Protein AF-A0A397IA69-F1 (afdb_monomer_lite)

InterPro domains:
  IPR019434 Domain of unknown function DUF2423 [PF10338] (1-44)

Secondary structure (DSSP, 8-state):
-PPPTT-HHHHHHHHHHIIIIIHHHHHHHHHHHHHHHHHHHHHHHHHHHHHHHHHHHHHTTT----PPPP----SPPP--HHHHHHHHHTT-EEETTEEE-SS--PPP------

Radius of gyration: 30.49 Å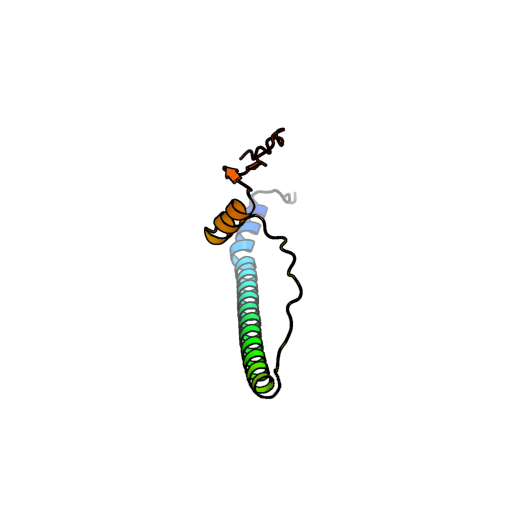; chains: 1; bounding box: 60×34×77 Å

Foldseek 3Di:
DDDDPPDPVNVVVVVVCCVPPVVVVVVVVVVVVVVVVVVVVVVVVVVVVVVVVVVVVVCVPDDDDDDDDDDDDPDPQDPDPVSCVVCVVVVWDDDPPDTAHPPDDDDDDDDDDD

Structure (mmCIF, N/CA/C/O backbone):
data_AF-A0A397IA69-F1
#
_entry.id   AF-A0A397IA69-F1
#
loop_
_atom_site.group_PDB
_atom_site.id
_atom_site.type_symbol
_atom_site.label_atom_id
_atom_site.label_alt_id
_atom_site.label_comp_id
_atom_site.label_asym_id
_atom_site.label_entity_id
_atom_site.label_seq_id
_atom_site.pdbx_PDB_ins_code
_atom_site.Cartn_x
_atom_site.Cartn_y
_atom_site.Cartn_z
_atom_site.occupancy
_atom_site.B_iso_or_equiv
_atom_site.auth_seq_id
_atom_site.auth_comp_id
_atom_site.auth_asym_id
_atom_site.auth_atom_id
_atom_site.pdbx_PDB_model_num
ATOM 1 N N . MET A 1 1 ? 27.442 -9.108 -27.747 1.00 78.69 1 MET A N 1
ATOM 2 C CA . MET A 1 1 ? 27.498 -8.784 -26.299 1.00 78.69 1 MET A CA 1
ATOM 3 C C . MET A 1 1 ? 26.097 -8.556 -25.748 1.00 78.69 1 MET A C 1
ATOM 5 O O . MET A 1 1 ? 25.357 -7.742 -26.295 1.00 78.69 1 MET A O 1
ATOM 9 N N . ALA A 1 2 ? 25.725 -9.241 -24.666 1.00 92.75 2 ALA A N 1
ATOM 10 C CA . ALA A 1 2 ? 24.469 -8.968 -23.969 1.00 92.75 2 ALA A CA 1
ATOM 11 C C . ALA A 1 2 ? 24.505 -7.599 -23.260 1.00 92.75 2 ALA A C 1
ATOM 13 O O . ALA A 1 2 ? 25.564 -7.088 -22.893 1.00 92.75 2 ALA A O 1
ATOM 14 N N . LYS A 1 3 ? 23.336 -6.981 -23.053 1.00 94.69 3 LYS A N 1
ATOM 15 C CA . LYS A 1 3 ? 23.230 -5.713 -22.314 1.00 94.69 3 LYS A CA 1
ATOM 16 C C . LYS A 1 3 ? 23.259 -5.977 -20.806 1.00 94.69 3 LYS A C 1
ATOM 18 O O . LYS A 1 3 ? 22.491 -6.794 -20.309 1.00 94.69 3 LYS A O 1
ATOM 23 N N . SER A 1 4 ? 24.070 -5.213 -20.074 1.00 97.00 4 SER A N 1
ATOM 24 C CA . SER A 1 4 ? 24.116 -5.257 -18.606 1.00 97.00 4 SER A CA 1
ATOM 25 C C . SER A 1 4 ? 22.769 -4.887 -17.966 1.00 97.00 4 SER A C 1
ATOM 27 O O . SER A 1 4 ? 21.999 -4.087 -18.511 1.00 97.00 4 SER A O 1
ATOM 29 N N . LEU A 1 5 ? 22.521 -5.395 -16.757 1.00 93.31 5 LEU A N 1
ATOM 30 C CA . LEU A 1 5 ? 21.340 -5.087 -15.946 1.00 93.31 5 LEU A CA 1
ATOM 31 C C . LEU A 1 5 ? 21.174 -3.579 -15.679 1.00 93.31 5 LEU A C 1
ATOM 33 O O . LEU A 1 5 ? 20.054 -3.069 -15.674 1.00 93.31 5 LEU A O 1
ATOM 37 N N . ARG A 1 6 ? 22.288 -2.850 -15.533 1.00 96.12 6 ARG A N 1
ATOM 38 C CA . ARG A 1 6 ? 22.306 -1.389 -15.324 1.00 96.12 6 ARG A CA 1
ATOM 39 C C . ARG A 1 6 ? 22.298 -0.569 -16.620 1.00 96.12 6 ARG A C 1
ATOM 41 O O . ARG A 1 6 ? 22.371 0.662 -16.569 1.00 96.12 6 ARG A O 1
ATOM 48 N N . SER A 1 7 ? 22.199 -1.211 -17.785 1.00 97.81 7 SER A N 1
ATOM 49 C CA . SER A 1 7 ? 22.117 -0.494 -19.063 1.00 97.81 7 SER A CA 1
ATOM 50 C C . SER A 1 7 ? 20.888 0.424 -19.103 1.00 97.81 7 SER A C 1
ATOM 52 O O . SER A 1 7 ? 19.819 0.108 -18.573 1.00 97.81 7 SER A O 1
ATOM 54 N N . LYS A 1 8 ? 21.047 1.611 -19.699 1.00 97.25 8 LYS A N 1
ATOM 55 C CA . LYS A 1 8 ? 19.997 2.642 -19.722 1.00 97.25 8 LYS A CA 1
ATOM 56 C C . LYS A 1 8 ? 18.757 2.179 -20.492 1.00 97.25 8 LYS A C 1
ATOM 58 O O . LYS A 1 8 ? 17.647 2.362 -20.004 1.00 97.25 8 LYS A O 1
ATOM 63 N N . SER A 1 9 ? 18.944 1.489 -21.618 1.00 96.81 9 SER A N 1
ATOM 64 C CA . SER A 1 9 ? 17.844 0.940 -22.421 1.00 96.81 9 SER A CA 1
ATOM 65 C C . SER A 1 9 ? 16.999 -0.077 -21.644 1.00 96.81 9 SER A C 1
ATOM 67 O O . SER A 1 9 ? 15.779 0.069 -21.574 1.00 96.81 9 SER A O 1
ATOM 69 N N . LYS A 1 10 ? 17.625 -1.059 -20.974 1.00 97.19 10 LYS A N 1
ATOM 70 C CA . LYS A 1 10 ? 16.901 -2.044 -20.148 1.00 97.19 10 LYS A CA 1
ATOM 71 C C . LYS A 1 10 ? 16.187 -1.383 -18.965 1.00 97.19 10 LYS A C 1
ATOM 73 O O . LYS A 1 10 ? 15.063 -1.773 -18.654 1.00 97.19 10 LYS A O 1
ATOM 78 N N . ARG A 1 11 ? 16.795 -0.380 -18.319 1.00 97.81 11 ARG A N 1
ATOM 79 C CA . ARG A 1 11 ? 16.154 0.366 -17.220 1.00 97.81 11 ARG A CA 1
ATOM 80 C C . ARG A 1 11 ? 14.932 1.154 -17.684 1.00 97.81 11 ARG A C 1
ATOM 82 O O . ARG A 1 11 ? 13.894 1.045 -17.037 1.00 97.81 11 ARG A O 1
ATOM 89 N N . ARG A 1 12 ? 15.030 1.876 -1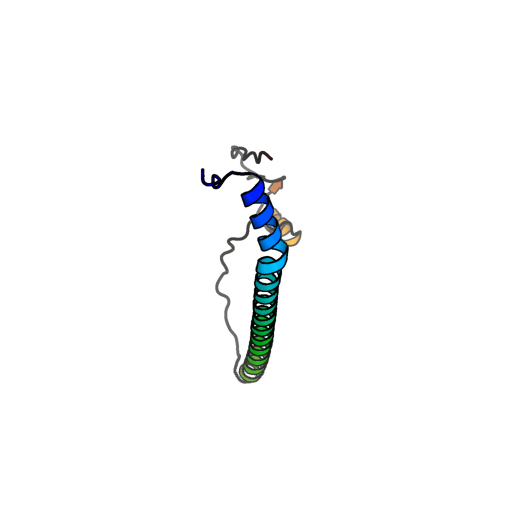8.805 1.00 97.94 12 ARG A N 1
ATOM 90 C CA . ARG A 1 12 ? 13.903 2.621 -19.390 1.00 97.94 12 ARG A CA 1
ATOM 91 C C . ARG A 1 12 ? 12.738 1.687 -19.712 1.00 97.94 12 ARG A C 1
ATOM 93 O O . ARG A 1 12 ? 11.619 1.949 -19.295 1.00 97.94 12 ARG A O 1
ATOM 100 N N . PHE A 1 13 ? 13.012 0.551 -20.353 1.00 97.62 13 PHE A N 1
ATOM 101 C CA . PHE A 1 13 ? 11.977 -0.439 -20.659 1.00 97.62 13 PHE A CA 1
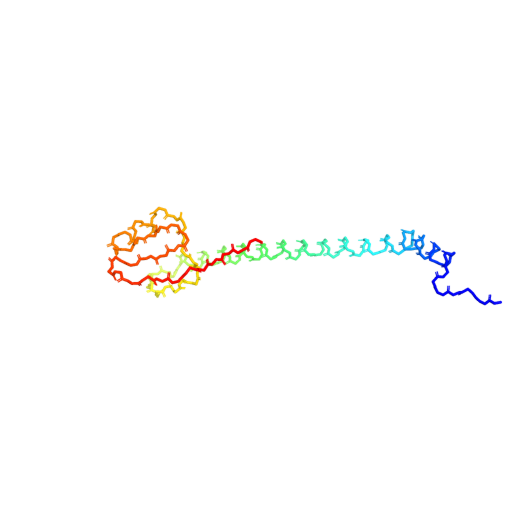ATOM 102 C C . PHE A 1 13 ? 11.314 -1.018 -19.399 1.00 97.62 13 PHE A C 1
ATOM 104 O O . PHE A 1 13 ? 10.100 -1.191 -19.357 1.00 97.62 13 PHE A O 1
ATOM 111 N N . ARG A 1 14 ? 12.088 -1.281 -18.336 1.00 97.62 14 ARG A N 1
ATOM 112 C CA . ARG A 1 14 ? 11.525 -1.699 -17.041 1.00 97.62 14 ARG A CA 1
ATOM 113 C C . ARG A 1 14 ? 10.643 -0.614 -16.423 1.00 97.62 14 ARG A C 1
ATOM 115 O O . ARG A 1 14 ? 9.604 -0.956 -15.880 1.00 97.62 14 ARG A O 1
ATOM 122 N N . ALA A 1 15 ? 11.038 0.657 -16.497 1.00 98.19 15 ALA A N 1
ATOM 123 C CA . ALA A 1 15 ? 10.228 1.766 -15.992 1.00 98.19 15 ALA A CA 1
ATOM 124 C C . ALA A 1 15 ? 8.878 1.858 -16.718 1.00 98.19 15 ALA A C 1
ATOM 126 O O . ALA A 1 15 ? 7.850 1.898 -16.052 1.00 98.19 15 ALA A O 1
ATOM 127 N N . ILE A 1 16 ? 8.887 1.760 -18.053 1.00 98.06 16 ILE A N 1
ATOM 128 C CA . ILE A 1 16 ? 7.661 1.737 -18.865 1.00 98.06 16 ILE A CA 1
ATOM 129 C C . ILE A 1 16 ? 6.754 0.586 -18.422 1.00 98.06 16 ILE A C 1
ATOM 131 O O . ILE A 1 16 ? 5.600 0.819 -18.089 1.00 98.06 16 ILE A O 1
ATOM 135 N N . LYS A 1 17 ? 7.283 -0.642 -18.313 1.00 98.00 17 LYS A N 1
ATOM 136 C CA . LYS A 1 17 ? 6.476 -1.798 -17.885 1.00 98.00 17 LYS A CA 1
ATOM 137 C C . LYS A 1 17 ? 5.919 -1.667 -16.468 1.00 98.00 17 LYS A C 1
ATOM 139 O O . LYS A 1 17 ? 4.806 -2.114 -16.222 1.00 98.00 17 LYS A O 1
ATOM 144 N N . ARG A 1 18 ? 6.671 -1.065 -15.538 1.00 98.19 18 ARG A N 1
ATOM 145 C CA . ARG A 1 18 ? 6.158 -0.783 -14.187 1.00 98.19 18 ARG A CA 1
ATOM 146 C C . ARG A 1 18 ? 4.931 0.111 -14.241 1.00 98.19 18 ARG A C 1
ATOM 148 O O . ARG A 1 18 ? 3.965 -0.199 -13.571 1.00 98.19 18 ARG A O 1
ATOM 155 N N . GLN A 1 19 ? 4.954 1.152 -15.064 1.00 97.19 19 GLN A N 1
ATOM 156 C CA . GLN A 1 19 ? 3.837 2.088 -15.175 1.00 97.19 19 GLN A CA 1
ATOM 157 C C . GLN A 1 19 ? 2.652 1.505 -15.948 1.00 97.19 19 GLN A C 1
ATOM 159 O O . GLN A 1 19 ? 1.521 1.629 -15.500 1.00 97.19 19 GLN A O 1
ATOM 164 N N . SER A 1 20 ? 2.897 0.871 -17.096 1.00 97.25 20 SER A N 1
ATOM 165 C CA . SER A 1 20 ? 1.813 0.464 -17.993 1.00 97.25 20 SER A CA 1
ATOM 166 C C . SER A 1 20 ? 1.215 -0.904 -17.676 1.00 97.25 20 SER A C 1
ATOM 168 O O . SER A 1 20 ? 0.044 -1.122 -17.959 1.00 97.25 20 SER A O 1
ATOM 170 N N . VAL A 1 21 ? 2.000 -1.833 -17.121 1.00 96.94 21 VAL A N 1
ATOM 171 C CA . VAL A 1 21 ? 1.568 -3.227 -16.921 1.00 96.94 21 VAL A CA 1
ATOM 172 C C . VAL A 1 21 ? 1.384 -3.554 -15.444 1.00 96.94 21 VAL A C 1
ATOM 174 O O . VAL A 1 21 ? 0.362 -4.115 -15.070 1.00 96.94 21 VAL A O 1
ATOM 177 N N . PHE A 1 22 ? 2.360 -3.221 -14.596 1.00 97.81 22 PHE A N 1
ATOM 178 C CA . PHE A 1 22 ? 2.359 -3.693 -13.204 1.00 97.81 22 PHE A CA 1
ATOM 179 C C . PHE A 1 22 ? 1.583 -2.776 -12.250 1.00 97.81 22 PHE A C 1
ATOM 181 O O . PHE A 1 22 ? 0.761 -3.265 -11.480 1.00 97.81 22 PHE A O 1
ATOM 188 N N . ALA A 1 23 ? 1.761 -1.457 -12.355 1.00 97.44 23 ALA A N 1
ATOM 189 C CA . ALA A 1 23 ? 1.071 -0.476 -11.519 1.00 97.44 23 ALA A CA 1
ATOM 190 C C . ALA A 1 23 ? -0.466 -0.602 -11.520 1.00 97.44 23 ALA A C 1
ATOM 192 O O . ALA A 1 23 ? -1.033 -0.614 -10.431 1.00 97.44 23 ALA A O 1
ATOM 193 N N . PRO A 1 24 ? -1.179 -0.742 -12.661 1.00 97.62 24 PRO A N 1
ATOM 194 C CA . PRO A 1 24 ? -2.640 -0.858 -12.619 1.00 97.62 24 PRO A CA 1
ATOM 195 C C . PRO A 1 24 ? -3.114 -2.115 -11.874 1.00 97.62 24 PRO A C 1
ATOM 197 O O . PRO A 1 24 ? -4.111 -2.070 -11.157 1.00 97.62 24 PRO A O 1
ATOM 200 N N . VAL A 1 25 ? -2.381 -3.226 -11.992 1.00 97.69 25 VAL A N 1
ATOM 201 C CA . VAL A 1 25 ? -2.702 -4.481 -11.295 1.00 97.69 25 VAL A CA 1
ATOM 202 C C . VAL A 1 25 ? -2.469 -4.350 -9.790 1.00 97.69 25 VAL A C 1
ATOM 204 O O . VAL A 1 25 ? -3.284 -4.819 -8.992 1.00 97.69 25 VAL A O 1
ATOM 207 N N . GLU A 1 26 ? -1.366 -3.712 -9.399 1.00 97.06 26 GLU A N 1
ATOM 208 C CA . GLU A 1 26 ? -1.043 -3.432 -7.998 1.00 97.06 26 GLU A CA 1
ATOM 209 C C . GLU A 1 26 ? -2.087 -2.500 -7.370 1.00 97.06 26 GLU A C 1
ATOM 211 O O . GLU A 1 26 ? -2.628 -2.825 -6.313 1.00 97.06 26 GLU A O 1
ATOM 216 N N . ASN A 1 27 ? -2.456 -1.419 -8.061 1.00 97.50 27 ASN A N 1
ATOM 217 C CA . ASN A 1 27 ? -3.478 -0.473 -7.608 1.00 97.50 27 ASN A CA 1
ATOM 218 C C . ASN A 1 27 ? -4.835 -1.162 -7.408 1.00 97.50 27 ASN A C 1
ATOM 220 O O . ASN A 1 27 ? -5.392 -1.108 -6.317 1.00 97.50 27 ASN A O 1
ATOM 224 N N . ALA A 1 28 ? -5.303 -1.942 -8.389 1.00 97.81 28 ALA A N 1
ATOM 225 C CA . ALA A 1 28 ? -6.563 -2.681 -8.272 1.00 97.81 28 ALA A CA 1
ATOM 226 C C . ALA A 1 28 ? -6.564 -3.713 -7.125 1.00 97.81 28 ALA A C 1
ATOM 228 O O . ALA A 1 28 ? -7.618 -4.149 -6.653 1.00 97.81 28 ALA A O 1
ATOM 229 N N . ARG A 1 29 ? -5.390 -4.187 -6.692 1.00 98.06 29 ARG A N 1
ATOM 230 C CA . ARG A 1 29 ? -5.267 -5.047 -5.508 1.00 98.06 29 ARG A CA 1
ATOM 231 C C . ARG A 1 29 ? -5.347 -4.234 -4.219 1.00 98.06 29 ARG A C 1
ATOM 233 O O . ARG A 1 29 ? -5.987 -4.696 -3.277 1.00 98.06 29 ARG A O 1
ATOM 240 N N . LEU A 1 30 ? -4.721 -3.060 -4.179 1.00 97.69 30 LEU A N 1
ATOM 241 C CA . LEU A 1 30 ? -4.816 -2.144 -3.043 1.00 97.69 30 LEU A CA 1
ATOM 242 C C . LEU A 1 30 ? -6.261 -1.692 -2.825 1.00 97.69 30 LEU A C 1
ATOM 244 O O . LEU A 1 30 ? -6.746 -1.800 -1.704 1.00 97.69 30 LEU A O 1
ATOM 248 N N . ASP A 1 31 ? -6.973 -1.323 -3.889 1.00 97.88 31 ASP A N 1
ATOM 249 C CA . ASP A 1 31 ? -8.376 -0.898 -3.811 1.00 97.88 31 ASP A CA 1
ATOM 250 C C . ASP A 1 31 ? -9.267 -1.992 -3.204 1.00 97.88 31 ASP A C 1
ATOM 252 O O . ASP A 1 31 ? -10.070 -1.730 -2.309 1.00 97.88 31 ASP A O 1
ATOM 256 N N . ARG A 1 32 ? -9.064 -3.254 -3.608 1.00 98.06 32 ARG A N 1
ATOM 257 C CA . ARG A 1 32 ? -9.774 -4.410 -3.031 1.00 98.06 32 ARG A CA 1
ATOM 258 C C . ARG A 1 32 ? -9.486 -4.604 -1.545 1.00 98.06 32 ARG A C 1
ATOM 260 O O . ARG A 1 32 ? -10.390 -4.938 -0.785 1.00 98.06 32 ARG A O 1
ATOM 267 N N . LEU A 1 33 ? -8.235 -4.427 -1.125 1.00 97.75 33 LEU A N 1
ATOM 268 C CA . LEU A 1 33 ? -7.863 -4.555 0.285 1.00 97.75 33 LEU A CA 1
ATOM 269 C C . LEU A 1 33 ? -8.440 -3.417 1.128 1.00 97.75 33 LEU A C 1
ATOM 271 O O . LEU A 1 33 ? -8.887 -3.667 2.244 1.00 97.75 33 LEU A O 1
ATOM 275 N N . VAL A 1 34 ? -8.462 -2.196 0.592 1.00 97.75 34 VAL A N 1
ATOM 276 C CA . VAL A 1 34 ? -9.081 -1.038 1.248 1.00 97.75 34 VAL A CA 1
ATOM 277 C C . VAL A 1 34 ? -10.584 -1.254 1.406 1.00 97.75 34 VAL A C 1
ATOM 279 O O . VAL A 1 34 ? -11.098 -1.073 2.508 1.00 97.75 34 VAL A O 1
ATOM 282 N N . ALA A 1 35 ? -11.272 -1.700 0.350 1.00 97.19 35 ALA A N 1
ATOM 283 C CA . ALA A 1 35 ? -12.700 -2.008 0.399 1.00 97.19 35 ALA A CA 1
ATOM 284 C C . ALA A 1 35 ? -13.012 -3.068 1.466 1.00 97.19 35 ALA A C 1
ATOM 286 O O . ALA A 1 35 ? -13.836 -2.833 2.347 1.00 97.19 35 ALA A O 1
ATOM 287 N N . LYS A 1 36 ? -12.267 -4.181 1.464 1.00 97.25 36 LYS A N 1
ATOM 288 C CA . LYS A 1 36 ? -12.418 -5.231 2.477 1.00 97.25 36 LYS A CA 1
ATOM 289 C C . LYS A 1 36 ? -12.165 -4.709 3.897 1.00 97.25 36 LYS A C 1
ATOM 291 O O . LYS A 1 36 ? -12.922 -5.012 4.810 1.00 97.25 36 LYS A O 1
ATOM 296 N N . GLY A 1 37 ? -11.122 -3.900 4.086 1.00 96.56 37 GLY A N 1
ATOM 297 C CA . GLY A 1 37 ? -10.827 -3.297 5.386 1.00 96.56 37 GLY A CA 1
ATOM 298 C C . GLY A 1 37 ? -11.948 -2.381 5.884 1.00 96.56 37 GLY A C 1
ATOM 299 O O . GLY A 1 37 ? -12.257 -2.384 7.074 1.00 96.56 37 GLY A O 1
ATOM 300 N N . ALA A 1 38 ? -12.587 -1.628 4.985 1.00 95.81 38 ALA A N 1
ATOM 301 C CA . ALA A 1 38 ? -13.735 -0.789 5.322 1.00 95.81 38 ALA A CA 1
ATOM 302 C C . ALA A 1 38 ? -14.963 -1.625 5.726 1.00 95.81 38 ALA A C 1
ATOM 304 O O . ALA A 1 38 ? -15.627 -1.298 6.710 1.00 95.81 38 ALA A O 1
ATOM 305 N N . GLU A 1 39 ? -15.239 -2.725 5.022 1.00 95.50 39 GLU A N 1
ATOM 306 C CA . GLU A 1 39 ? -16.298 -3.676 5.386 1.00 95.50 39 GLU A CA 1
ATOM 307 C C . GLU A 1 39 ? -16.046 -4.307 6.764 1.00 95.50 39 GLU A C 1
ATOM 309 O O . GLU A 1 39 ? -16.939 -4.330 7.617 1.00 95.50 39 GLU A O 1
ATOM 314 N N . ASP A 1 40 ? -14.816 -4.748 7.028 1.00 94.94 40 ASP A N 1
ATOM 315 C CA . ASP A 1 40 ? -14.425 -5.329 8.316 1.00 94.94 40 ASP A CA 1
ATOM 316 C C . ASP A 1 40 ? -14.596 -4.319 9.469 1.00 94.94 40 ASP A C 1
ATOM 318 O O . ASP A 1 40 ? -15.066 -4.680 10.548 1.00 94.94 40 ASP A O 1
ATOM 322 N N . ILE A 1 41 ? -14.276 -3.038 9.253 1.00 94.94 41 ILE A N 1
ATOM 323 C CA . ILE A 1 41 ? -14.504 -1.977 10.248 1.00 94.94 41 ILE A CA 1
ATOM 324 C C . ILE A 1 41 ? -16.003 -1.753 10.475 1.00 94.94 41 ILE A C 1
ATOM 326 O O . ILE A 1 41 ? -16.449 -1.710 11.622 1.00 94.94 41 ILE A O 1
ATOM 330 N N . ASN A 1 42 ? -16.791 -1.641 9.406 1.00 93.94 42 ASN A N 1
ATOM 331 C CA . ASN A 1 42 ? -18.232 -1.405 9.514 1.00 93.94 42 ASN A CA 1
ATOM 332 C C . ASN A 1 42 ? -18.933 -2.553 10.247 1.00 93.94 42 ASN A C 1
ATOM 334 O O . ASN A 1 42 ? -19.740 -2.315 11.144 1.00 93.94 42 ASN A O 1
ATOM 338 N N . THR A 1 43 ? -18.580 -3.801 9.932 1.00 93.81 43 THR A N 1
ATOM 339 C CA . THR A 1 43 ? -19.129 -4.970 10.636 1.00 93.81 43 THR A CA 1
ATOM 340 C C . THR A 1 43 ? -18.731 -4.996 12.109 1.00 93.81 43 THR A C 1
ATOM 342 O O . THR A 1 43 ? -19.556 -5.347 12.951 1.00 93.81 43 THR A O 1
ATOM 345 N N . GLN A 1 44 ? -17.506 -4.591 12.455 1.00 92.88 44 GLN A N 1
ATOM 346 C CA . GLN A 1 44 ? -17.089 -4.459 13.853 1.00 92.88 44 GLN A CA 1
ATOM 347 C C . GLN A 1 44 ? -17.879 -3.376 14.592 1.00 92.88 44 GLN A C 1
ATOM 349 O O . GLN A 1 44 ? -18.292 -3.612 15.726 1.00 92.88 44 GLN A O 1
ATOM 354 N N . ILE A 1 45 ? -18.124 -2.224 13.962 1.00 93.50 45 ILE A N 1
ATOM 355 C CA . ILE A 1 45 ? -18.933 -1.143 14.545 1.00 93.50 45 ILE A CA 1
ATOM 356 C C . ILE A 1 45 ? -20.358 -1.634 14.814 1.00 93.50 45 ILE A C 1
ATOM 358 O O . ILE A 1 45 ? -20.845 -1.475 15.931 1.00 93.50 45 ILE A O 1
ATOM 362 N N . ILE A 1 46 ? -20.987 -2.291 13.835 1.00 92.25 46 ILE A N 1
ATOM 363 C CA . ILE A 1 46 ? -22.345 -2.837 13.974 1.00 92.25 46 ILE A CA 1
ATOM 364 C C . ILE A 1 46 ? -22.395 -3.880 15.098 1.00 92.25 46 ILE A C 1
ATOM 366 O O . ILE A 1 46 ? -23.263 -3.813 15.963 1.00 92.25 46 ILE A O 1
ATOM 370 N N . ARG A 1 47 ? -21.430 -4.809 15.154 1.00 90.56 47 ARG A N 1
ATOM 371 C CA . ARG A 1 47 ? -21.345 -5.800 16.244 1.00 90.56 47 ARG A CA 1
ATOM 372 C C . ARG A 1 47 ? -21.203 -5.142 17.616 1.00 90.56 47 ARG A C 1
ATOM 374 O O . ARG A 1 47 ? -21.832 -5.589 18.565 1.00 90.56 47 ARG A O 1
ATOM 381 N N . GLN A 1 48 ? -20.394 -4.088 17.729 1.00 89.75 48 GLN A N 1
ATOM 382 C CA . GLN A 1 48 ? -20.238 -3.349 18.985 1.00 89.75 48 GLN A CA 1
ATOM 383 C C . GLN A 1 48 ? -21.502 -2.583 19.385 1.00 89.75 48 GLN A C 1
ATOM 385 O O . GLN A 1 48 ? -21.721 -2.387 20.576 1.00 89.75 48 GLN A O 1
ATOM 390 N N . GLN A 1 49 ? -22.299 -2.114 18.423 1.00 87.38 49 GLN A N 1
ATOM 391 C CA . GLN A 1 49 ? -23.590 -1.476 18.695 1.00 87.38 49 GLN A CA 1
ATOM 392 C C . GLN A 1 49 ? -24.602 -2.501 19.211 1.00 87.38 49 GLN A C 1
ATOM 394 O O . GLN A 1 49 ? -25.129 -2.305 20.300 1.00 87.38 49 GLN A O 1
ATOM 399 N N . LEU A 1 50 ? -24.752 -3.635 18.521 1.00 85.19 50 LEU A N 1
ATOM 400 C CA . LEU A 1 50 ? -25.644 -4.722 18.944 1.00 85.19 50 LEU A CA 1
ATOM 401 C C . LEU A 1 50 ? -25.291 -5.252 20.341 1.00 85.19 50 LEU A C 1
ATOM 403 O O . LEU A 1 50 ? -26.156 -5.380 21.196 1.00 85.19 50 LEU A O 1
ATOM 407 N N . GLN A 1 51 ? -24.002 -5.475 20.621 1.00 79.31 51 GLN A N 1
ATOM 408 C CA . GLN A 1 51 ? -23.566 -5.910 21.953 1.00 79.31 51 GLN A CA 1
ATOM 409 C C . GLN A 1 51 ? -23.851 -4.874 23.044 1.00 79.31 51 GLN A C 1
ATOM 411 O O . GLN A 1 51 ? -24.104 -5.253 24.183 1.00 79.31 51 GLN A O 1
ATOM 416 N N . LYS A 1 52 ? -23.787 -3.573 22.732 1.00 78.00 52 LYS A N 1
ATOM 417 C CA . LYS A 1 52 ? -24.137 -2.529 23.704 1.00 78.00 52 LYS A CA 1
ATOM 418 C C . LYS A 1 52 ? -25.625 -2.559 24.014 1.00 78.00 52 LYS A C 1
ATOM 420 O O . LYS A 1 52 ? -25.956 -2.582 25.193 1.00 78.00 52 LYS A O 1
ATOM 425 N N . GLU A 1 53 ? -26.468 -2.632 22.990 1.00 68.75 53 GLU A N 1
ATOM 426 C CA . GLU A 1 53 ? -27.926 -2.720 23.138 1.00 68.75 53 GLU A CA 1
ATOM 427 C C . GLU A 1 53 ? -28.323 -3.963 23.959 1.00 68.75 53 GLU A C 1
ATOM 429 O O . GLU A 1 53 ? -29.017 -3.833 24.963 1.00 68.75 53 GLU A O 1
ATOM 434 N N . GLU A 1 54 ? -27.753 -5.138 23.669 1.00 65.12 54 GLU A N 1
ATOM 435 C CA . GLU A 1 54 ? -27.988 -6.367 24.453 1.00 65.12 54 GLU A CA 1
ATOM 436 C C . GLU A 1 54 ? -27.510 -6.256 25.917 1.00 65.12 54 GLU A C 1
ATOM 438 O O . GLU A 1 54 ? -28.141 -6.781 26.842 1.00 65.12 54 GLU A O 1
ATOM 443 N N . THR A 1 55 ? -26.388 -5.568 26.168 1.00 60.94 55 THR A N 1
ATOM 444 C CA . THR A 1 55 ? -25.910 -5.335 27.543 1.00 60.94 55 THR A CA 1
ATOM 445 C C . THR A 1 55 ? -26.701 -4.273 28.298 1.00 60.94 55 THR A C 1
ATOM 447 O O . THR A 1 55 ? -26.680 -4.290 29.528 1.00 60.94 55 THR A O 1
ATOM 450 N N . GLU A 1 56 ? -27.363 -3.345 27.611 1.00 59.38 56 GLU A N 1
ATOM 451 C CA . GLU A 1 56 ? -28.233 -2.353 28.247 1.00 59.38 56 GLU A CA 1
ATOM 452 C C . GLU A 1 56 ? -29.568 -3.002 28.636 1.00 59.38 56 GLU A C 1
ATOM 454 O O . GLU A 1 56 ? -29.950 -2.907 29.802 1.00 59.38 56 GLU A O 1
ATOM 459 N N . GLU A 1 57 ? -30.168 -3.824 27.768 1.00 56.41 57 GLU A N 1
ATOM 460 C CA . GLU A 1 57 ? -31.395 -4.575 28.097 1.00 56.41 57 GLU A CA 1
ATOM 461 C C . GLU A 1 57 ? -31.207 -5.585 29.252 1.00 56.41 57 GLU A C 1
ATOM 463 O O . GLU A 1 57 ? -32.095 -5.782 30.085 1.00 56.41 57 GLU A O 1
ATOM 468 N N . THR A 1 58 ? -30.027 -6.204 29.371 1.00 53.16 58 THR A N 1
ATOM 469 C CA . THR A 1 58 ? -29.718 -7.132 30.480 1.00 53.16 58 THR A CA 1
ATOM 470 C C . THR A 1 58 ? -29.271 -6.432 31.768 1.00 53.16 58 THR A C 1
ATOM 4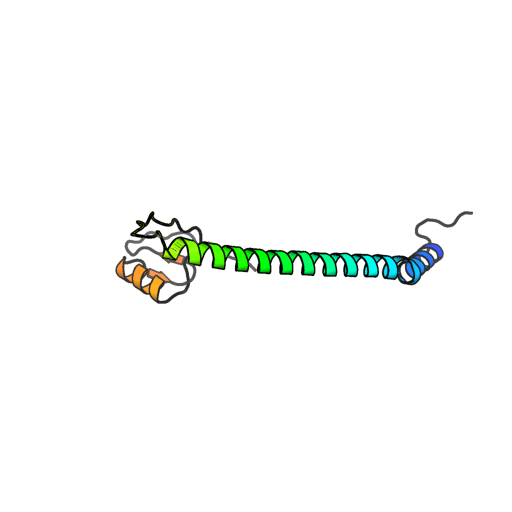72 O O . THR A 1 58 ? -29.478 -6.965 32.858 1.00 53.16 58 THR A O 1
ATOM 475 N N . LYS A 1 59 ? -28.706 -5.219 31.701 1.00 51.19 59 LYS A N 1
ATOM 476 C CA . LYS A 1 59 ? -28.361 -4.433 32.904 1.00 51.19 59 LYS A CA 1
ATOM 477 C C . LYS A 1 59 ? -29.561 -3.746 33.535 1.00 51.19 59 LYS A C 1
ATOM 479 O O . LYS A 1 59 ? -29.565 -3.577 34.757 1.00 51.19 59 LYS A O 1
ATOM 484 N N . GLU A 1 60 ? -30.576 -3.405 32.748 1.00 51.59 60 GLU A N 1
ATOM 485 C CA . GLU A 1 60 ? -31.836 -2.856 33.260 1.00 51.59 60 GLU A CA 1
ATOM 486 C C . GLU A 1 60 ? -32.598 -3.847 34.158 1.00 51.59 60 GLU A C 1
ATOM 488 O O . GLU A 1 60 ? -33.405 -3.427 34.985 1.00 51.59 60 GLU A O 1
ATOM 493 N N . THR A 1 61 ? -32.278 -5.146 34.094 1.00 49.84 61 THR A N 1
ATOM 494 C CA . THR A 1 61 ? -32.909 -6.179 34.930 1.00 49.84 61 THR A CA 1
ATOM 495 C C . THR A 1 61 ? -32.063 -6.691 36.107 1.00 49.84 61 THR A C 1
ATOM 497 O O . THR A 1 61 ? -32.615 -7.406 36.944 1.00 49.84 61 THR A O 1
ATOM 500 N N . SER A 1 62 ? -30.775 -6.325 36.272 1.00 54.19 62 SER A N 1
ATOM 501 C CA . SER A 1 62 ? -29.952 -6.944 37.340 1.00 54.19 62 SER A CA 1
ATOM 502 C C . SER A 1 62 ? -28.834 -6.127 38.019 1.00 54.19 62 SER A C 1
ATOM 504 O O . SER A 1 62 ? -28.010 -6.734 38.703 1.00 54.19 62 SER A O 1
ATOM 506 N N . ALA A 1 63 ? -28.741 -4.798 37.897 1.00 48.09 63 ALA A N 1
ATOM 507 C CA . ALA A 1 63 ? -27.595 -4.054 38.454 1.00 48.09 63 ALA A CA 1
ATOM 508 C C . ALA A 1 63 ? -27.933 -3.149 39.656 1.00 48.09 63 ALA A C 1
ATOM 510 O O . ALA A 1 63 ? -28.018 -1.926 39.549 1.00 48.09 63 ALA A O 1
ATOM 511 N N . GLY A 1 64 ? -28.038 -3.765 40.837 1.00 53.84 64 GLY A N 1
ATOM 512 C CA . GLY A 1 64 ? -27.784 -3.097 42.114 1.00 53.84 64 GLY A CA 1
ATOM 513 C C . GLY A 1 64 ? -26.277 -3.052 42.423 1.00 53.84 64 GLY A C 1
ATOM 514 O O . GLY A 1 64 ? -25.647 -4.097 42.490 1.00 53.84 64 GLY A O 1
ATOM 515 N N . MET A 1 65 ? -25.742 -1.838 42.615 1.00 50.62 65 MET A N 1
ATOM 516 C CA . MET A 1 65 ? -24.472 -1.437 43.271 1.00 50.62 65 MET A CA 1
ATOM 517 C C . MET A 1 65 ? -23.165 -2.214 42.962 1.00 50.62 65 MET A C 1
ATOM 519 O O . MET A 1 65 ? -22.945 -3.306 43.472 1.00 50.62 65 MET A O 1
ATOM 523 N N . GLU A 1 66 ? -22.199 -1.561 42.294 1.00 63.06 66 GLU A N 1
ATOM 524 C CA . GLU A 1 66 ? -20.803 -2.032 42.163 1.00 63.06 66 GLU A CA 1
ATOM 525 C C . GLU A 1 66 ? -19.798 -0.991 42.719 1.00 63.06 66 GLU A C 1
ATOM 527 O O . GLU A 1 66 ? -19.981 0.216 42.551 1.00 63.06 66 GLU A O 1
ATOM 532 N N . VAL A 1 67 ? -18.764 -1.464 43.436 1.00 60.00 67 VAL A N 1
ATOM 533 C CA . VAL A 1 67 ? -17.811 -0.686 44.263 1.00 60.00 67 VAL A CA 1
ATOM 534 C C . VAL A 1 67 ? -16.466 -0.468 43.543 1.00 60.00 67 VAL A C 1
ATOM 536 O O . VAL A 1 67 ? -15.912 -1.385 42.944 1.00 60.00 67 VAL A O 1
ATOM 539 N N . ASP A 1 68 ? -15.916 0.748 43.657 1.00 58.69 68 ASP A N 1
ATOM 540 C CA . ASP A 1 68 ? -14.726 1.250 42.947 1.00 58.69 68 ASP A CA 1
ATOM 541 C C . ASP A 1 68 ? -13.378 0.649 43.413 1.00 58.69 68 ASP A C 1
ATOM 543 O O . ASP A 1 68 ? -12.933 0.857 44.546 1.00 58.69 68 ASP A O 1
ATOM 547 N N . ILE A 1 69 ? -12.640 0.024 42.487 1.00 67.00 69 ILE A N 1
ATOM 548 C CA . ILE A 1 69 ? -11.216 -0.330 42.643 1.00 67.00 69 ILE A CA 1
ATOM 549 C C . ILE A 1 69 ? -10.342 0.809 42.070 1.00 67.00 69 ILE A C 1
ATOM 551 O O . ILE A 1 69 ? -10.584 1.280 40.953 1.00 67.00 69 ILE A O 1
ATOM 555 N N . PRO A 1 70 ? -9.294 1.280 42.782 1.00 66.81 70 PRO A N 1
ATOM 556 C CA . PRO A 1 70 ? -8.544 2.473 42.391 1.00 66.81 70 PRO A CA 1
ATOM 557 C C . PRO A 1 70 ? -7.714 2.292 41.108 1.00 66.81 70 PRO A C 1
ATOM 559 O O . PRO A 1 70 ? -6.815 1.457 41.010 1.00 66.81 70 PRO A O 1
ATOM 562 N N . LYS A 1 71 ? -7.972 3.168 40.131 1.00 74.75 71 LYS A N 1
ATOM 563 C CA . LYS A 1 71 ? -7.338 3.179 38.805 1.00 74.75 71 LYS A CA 1
ATOM 564 C C . LYS A 1 71 ? -5.932 3.794 38.829 1.00 74.75 71 LYS A C 1
ATOM 566 O O . LYS A 1 71 ? -5.769 4.998 39.040 1.00 74.75 71 LYS A O 1
ATOM 571 N N . ILE A 1 72 ? -4.912 2.987 38.540 1.00 63.69 72 ILE A N 1
ATOM 572 C CA . ILE A 1 72 ? -3.517 3.433 38.384 1.00 63.69 72 ILE A CA 1
ATOM 573 C C . ILE A 1 72 ? -3.356 4.110 37.007 1.00 63.69 72 ILE A C 1
ATOM 575 O O . ILE A 1 72 ? -3.674 3.525 35.975 1.00 63.69 72 ILE A O 1
ATOM 579 N N . SER A 1 73 ? -2.884 5.363 36.973 1.00 65.06 73 SER A N 1
ATOM 580 C CA . SER A 1 73 ? -2.749 6.168 35.743 1.00 65.06 73 SER A CA 1
ATOM 581 C C . SER A 1 73 ? -1.311 6.168 35.218 1.00 65.06 73 SER A C 1
ATOM 583 O O . SER A 1 73 ? -0.443 6.784 35.831 1.00 65.06 73 SER A O 1
ATOM 585 N N . THR A 1 74 ? -1.069 5.584 34.041 1.00 70.38 74 THR A N 1
ATOM 586 C CA . THR A 1 74 ? 0.216 5.682 33.312 1.00 70.38 74 THR A CA 1
ATOM 587 C C . THR A 1 74 ? 0.354 6.968 32.493 1.00 70.38 74 THR A C 1
ATOM 589 O O . THR A 1 74 ? 1.450 7.324 32.066 1.00 70.38 74 THR A O 1
ATOM 592 N N . SER A 1 75 ? -0.745 7.699 32.265 1.00 65.69 75 SER A N 1
ATOM 593 C CA . SER A 1 75 ? -0.700 8.941 31.492 1.00 65.69 75 SER A CA 1
ATOM 594 C C . SER A 1 75 ? -0.069 10.071 32.306 1.00 65.69 75 SER A C 1
ATOM 596 O O . SER A 1 75 ? -0.479 10.323 33.443 1.00 65.69 75 SER A O 1
ATOM 598 N N . GLY A 1 76 ? 0.913 10.752 31.707 1.00 67.81 76 GLY A N 1
ATOM 599 C CA . GLY A 1 76 ? 1.619 11.885 32.303 1.00 67.81 76 GLY A CA 1
ATOM 600 C C . GLY A 1 76 ? 0.705 13.062 32.686 1.00 67.81 76 GLY A C 1
ATOM 601 O O . GLY A 1 76 ? -0.490 13.074 32.376 1.00 67.81 76 GLY A O 1
ATOM 602 N N . PRO A 1 77 ? 1.252 14.074 33.383 1.00 67.56 77 PRO A N 1
ATOM 603 C CA . PRO A 1 77 ? 0.464 15.142 33.985 1.00 67.56 77 PRO A CA 1
ATOM 604 C C . PRO A 1 77 ? -0.384 15.875 32.943 1.00 67.56 77 PRO A C 1
ATOM 606 O O . PRO A 1 77 ? 0.123 16.497 32.009 1.00 67.56 77 PRO A O 1
ATOM 609 N N . ARG A 1 78 ? -1.703 15.819 33.138 1.00 70.50 78 ARG A N 1
ATOM 610 C CA . ARG A 1 78 ? -2.670 16.466 32.253 1.00 70.50 78 ARG A CA 1
ATOM 611 C C . ARG A 1 78 ? -2.647 17.972 32.461 1.00 70.50 78 ARG A C 1
ATOM 613 O O . ARG A 1 78 ? -2.696 18.465 33.586 1.00 70.50 78 ARG A O 1
ATOM 620 N N . ASN A 1 79 ? -2.668 18.726 31.371 1.00 70.38 79 ASN A N 1
ATOM 621 C CA . ASN A 1 79 ? -2.712 20.185 31.425 1.00 70.38 79 ASN A CA 1
ATOM 622 C C . ASN A 1 79 ? -4.136 20.731 31.693 1.00 70.38 79 ASN A C 1
ATOM 624 O O . ASN A 1 79 ? -4.544 21.717 31.089 1.00 70.38 79 ASN A O 1
ATOM 628 N N . SER A 1 80 ? -4.918 20.103 32.582 1.00 78.38 80 SER A N 1
ATOM 629 C CA . SER A 1 80 ? -6.284 20.543 32.912 1.00 78.38 80 SER A CA 1
ATOM 630 C C . SER A 1 80 ? -6.334 21.371 34.203 1.00 78.38 80 SER A C 1
ATOM 632 O O . SER A 1 80 ? -5.560 21.153 35.141 1.00 78.38 80 SER A O 1
ATOM 634 N N . ARG A 1 81 ? -7.263 22.339 34.281 1.00 76.12 81 ARG A N 1
ATOM 635 C CA . ARG A 1 81 ? -7.421 23.217 35.462 1.00 76.12 81 ARG A CA 1
ATOM 636 C C . ARG A 1 81 ? -7.772 22.434 36.730 1.00 76.12 81 ARG A C 1
ATOM 638 O O . ARG A 1 81 ? -7.219 22.715 37.790 1.00 76.12 81 ARG A O 1
ATOM 645 N N . HIS A 1 82 ? -8.629 21.419 36.612 1.00 78.38 82 HIS A N 1
ATOM 646 C CA . HIS A 1 82 ? -9.012 20.559 37.732 1.00 78.38 82 HIS A CA 1
ATOM 647 C C . HIS A 1 82 ? -7.810 19.786 38.301 1.00 78.38 82 HIS A C 1
ATOM 649 O O . HIS A 1 82 ? -7.609 19.752 39.516 1.00 78.38 82 HIS A O 1
ATOM 655 N N . TYR A 1 83 ? -6.951 19.252 37.427 1.00 77.62 83 TYR A N 1
ATOM 656 C CA . TYR A 1 83 ? -5.720 18.578 37.836 1.00 77.62 83 TYR A CA 1
ATOM 657 C C . TYR A 1 83 ? -4.744 19.546 38.526 1.00 77.62 83 TYR A C 1
ATOM 659 O O . TYR A 1 83 ? -4.236 19.247 39.606 1.00 77.62 83 TYR A O 1
ATOM 667 N N . LYS A 1 84 ? -4.565 20.760 37.985 1.00 75.62 84 LYS A N 1
ATOM 668 C CA . LYS A 1 84 ? -3.735 21.807 38.613 1.00 75.62 84 LYS A CA 1
ATOM 669 C C . LYS A 1 84 ? -4.255 22.234 39.991 1.00 75.62 84 LYS A C 1
ATOM 671 O O . LYS A 1 84 ? -3.452 22.428 40.902 1.00 75.62 84 LYS A O 1
ATOM 676 N N . ARG A 1 85 ? -5.578 22.341 40.175 1.00 78.81 85 ARG A N 1
ATOM 677 C CA . ARG A 1 85 ? -6.187 22.667 41.478 1.00 78.81 85 ARG A CA 1
ATOM 678 C C . ARG A 1 85 ? -5.935 21.563 42.506 1.00 78.81 85 ARG A C 1
ATOM 680 O O . ARG A 1 85 ? -5.494 21.876 43.609 1.00 78.81 85 ARG A O 1
ATOM 687 N N . LYS A 1 86 ? -6.130 20.291 42.128 1.00 78.50 86 LYS A N 1
ATOM 688 C CA . LYS A 1 86 ? -5.815 19.140 42.995 1.00 78.50 86 LYS A CA 1
ATOM 689 C C . LYS A 1 86 ? -4.331 19.103 43.386 1.00 78.50 86 LYS A C 1
ATOM 691 O O . LYS A 1 86 ? -4.019 18.811 44.534 1.00 78.50 86 LYS A O 1
ATOM 696 N N . LEU A 1 87 ? -3.417 19.448 42.476 1.00 74.00 87 LEU A N 1
ATOM 697 C CA . LEU A 1 87 ? -1.986 19.538 42.793 1.00 74.00 87 LEU A CA 1
ATOM 698 C C . LEU A 1 87 ? -1.655 20.697 43.747 1.00 74.00 87 LEU A C 1
ATOM 700 O O . LEU A 1 87 ? -0.891 20.496 44.688 1.00 74.00 87 LEU A O 1
ATOM 704 N N . LYS A 1 88 ? -2.271 21.876 43.565 1.00 74.88 88 LYS A N 1
ATOM 705 C CA . LYS A 1 88 ? -2.077 23.038 44.453 1.00 74.88 88 LYS A CA 1
ATOM 706 C C . LYS A 1 88 ? -2.591 22.770 45.872 1.00 74.88 88 LYS A C 1
ATOM 708 O O . LYS A 1 88 ? -1.910 23.129 46.825 1.00 74.88 88 LYS A O 1
ATOM 713 N N . GLN A 1 89 ? -3.744 22.108 46.007 1.00 76.56 89 GLN A N 1
ATOM 714 C CA . GLN A 1 89 ? -4.285 21.667 47.304 1.00 76.56 89 GLN A CA 1
ATOM 715 C C . GLN A 1 89 ? -3.361 20.660 48.002 1.00 76.56 89 GLN A C 1
ATOM 717 O O . GLN A 1 89 ? -3.217 20.702 49.215 1.00 76.56 89 GLN A O 1
ATOM 722 N N . LYS A 1 90 ? -2.665 19.815 47.232 1.00 72.38 90 LYS A N 1
ATOM 723 C CA . LYS A 1 90 ? -1.612 18.917 47.733 1.00 72.38 90 LYS A CA 1
ATOM 724 C C . LYS A 1 90 ? -0.239 19.597 47.894 1.00 72.38 90 LYS A C 1
ATOM 726 O O . LYS A 1 90 ? 0.748 18.916 48.148 1.00 72.38 90 LYS A O 1
ATOM 731 N N . GLY A 1 91 ? -0.143 20.919 47.708 1.00 66.31 91 GLY A N 1
ATOM 732 C CA . GLY A 1 91 ? 1.088 21.699 47.893 1.00 66.31 91 GLY A CA 1
ATOM 733 C C . GLY A 1 91 ? 2.147 21.561 46.788 1.00 66.31 91 GLY A C 1
ATOM 734 O O . GLY A 1 91 ? 3.257 22.071 46.944 1.00 66.31 91 GLY A O 1
ATOM 735 N N . ILE A 1 92 ? 1.829 20.908 45.666 1.00 64.44 92 ILE A N 1
ATOM 736 C CA . ILE A 1 92 ? 2.760 20.657 44.556 1.00 64.44 92 ILE A CA 1
ATOM 737 C C . ILE A 1 92 ? 2.612 21.764 43.507 1.00 64.44 92 ILE A C 1
ATOM 739 O O . ILE A 1 92 ? 1.527 21.980 42.961 1.00 64.44 92 ILE A O 1
ATOM 743 N N . ILE A 1 93 ? 3.710 22.462 43.200 1.00 60.47 93 ILE A N 1
ATOM 744 C CA . ILE A 1 93 ? 3.729 23.561 42.227 1.00 60.47 93 ILE A CA 1
ATOM 745 C C . ILE A 1 93 ? 4.400 23.080 40.941 1.00 60.47 93 ILE A C 1
ATOM 747 O O . ILE A 1 93 ? 5.561 22.680 40.930 1.00 60.47 93 ILE A O 1
ATOM 751 N N . VAL A 1 94 ? 3.662 23.146 39.835 1.00 59.38 94 VAL A N 1
ATOM 752 C CA . VAL A 1 94 ? 4.169 22.796 38.505 1.00 59.38 94 VAL A CA 1
ATOM 753 C C . VAL A 1 94 ? 4.507 24.091 37.769 1.00 59.38 94 VAL A C 1
ATOM 755 O O . VAL A 1 94 ? 3.606 24.858 37.428 1.00 59.38 94 VAL A O 1
ATOM 758 N N . ARG A 1 95 ? 5.801 24.359 37.554 1.00 53.72 95 ARG A N 1
ATOM 759 C CA . ARG A 1 95 ? 6.295 25.504 36.769 1.00 53.72 95 ARG A CA 1
ATOM 760 C C . ARG A 1 95 ? 6.964 24.965 35.500 1.00 53.72 95 ARG A C 1
ATOM 762 O O . ARG A 1 95 ? 8.057 24.411 35.552 1.00 53.72 95 ARG A O 1
ATOM 769 N N . GLY A 1 96 ? 6.296 25.107 34.355 1.00 58.81 96 GLY A N 1
ATOM 770 C CA . GLY A 1 96 ? 6.785 24.593 33.066 1.00 58.81 96 GLY A CA 1
ATOM 771 C C . GLY A 1 96 ? 6.818 23.057 32.986 1.00 58.81 96 GLY A C 1
ATOM 772 O O . GLY A 1 96 ? 6.019 22.382 33.631 1.00 58.81 96 GLY A O 1
ATOM 773 N N . LYS A 1 97 ? 7.743 22.488 32.193 1.00 52.28 97 LYS A N 1
ATOM 774 C CA . LYS A 1 97 ? 7.935 21.025 32.028 1.00 52.28 97 LYS A CA 1
ATOM 775 C C . LYS A 1 97 ? 8.625 20.341 33.226 1.00 52.28 97 LYS A C 1
ATOM 777 O O . LYS A 1 97 ? 9.031 19.188 33.115 1.00 52.28 97 LYS A O 1
ATOM 782 N N . LYS A 1 98 ? 8.768 21.025 34.366 1.00 53.62 98 LYS A N 1
ATOM 783 C CA . LYS A 1 98 ? 9.370 20.483 35.590 1.00 53.62 98 LYS A CA 1
ATOM 784 C C . LYS A 1 98 ? 8.422 20.590 36.780 1.00 53.62 98 LYS A C 1
ATOM 786 O O . LYS A 1 98 ? 7.721 21.585 36.964 1.00 53.62 98 LYS A O 1
ATOM 791 N N . VAL A 1 99 ? 8.451 19.556 37.615 1.00 56.25 99 VAL A N 1
ATOM 792 C CA . VAL A 1 99 ? 7.784 19.518 38.918 1.00 56.25 99 VAL A CA 1
ATOM 793 C C . VAL A 1 99 ? 8.851 19.747 39.984 1.00 56.25 99 VAL A C 1
ATOM 795 O O . VAL A 1 99 ? 9.824 19.000 40.034 1.00 56.25 99 VAL A O 1
ATOM 798 N N . ILE A 1 100 ? 8.685 20.777 40.817 1.00 54.16 100 ILE A N 1
ATOM 799 C CA . ILE A 1 100 ? 9.610 21.103 41.914 1.00 54.16 100 ILE A CA 1
ATOM 800 C C . ILE A 1 100 ? 8.817 21.072 43.227 1.00 54.16 100 ILE A C 1
ATOM 802 O O . ILE A 1 100 ? 7.702 21.596 43.302 1.00 54.16 100 ILE A O 1
ATOM 806 N N . ARG A 1 101 ? 9.367 20.423 44.262 1.00 51.94 101 ARG A N 1
ATOM 807 C CA . ARG A 1 101 ? 8.781 20.379 45.614 1.00 51.94 101 ARG A CA 1
ATOM 808 C C . ARG A 1 101 ? 9.272 21.573 46.439 1.00 51.94 101 ARG A C 1
ATOM 810 O O . ARG A 1 101 ? 10.413 21.990 46.298 1.00 51.94 101 ARG A O 1
ATOM 817 N N . LYS A 1 102 ? 8.405 22.111 47.304 1.00 50.34 102 LYS A N 1
ATOM 818 C CA . LYS A 1 102 ? 8.615 23.374 48.040 1.00 50.34 102 LYS A CA 1
ATOM 819 C C . LYS A 1 102 ? 9.782 23.385 49.050 1.00 50.34 102 LYS A C 1
ATOM 821 O O . LYS A 1 102 ? 10.185 24.472 49.435 1.00 50.34 102 LYS A O 1
ATOM 826 N N . ASN A 1 103 ? 10.352 22.236 49.428 1.00 50.94 103 ASN A N 1
ATOM 827 C CA . ASN A 1 103 ? 11.446 22.147 50.409 1.00 50.94 103 ASN A CA 1
ATOM 828 C C . ASN A 1 103 ? 12.733 21.678 49.702 1.00 50.94 103 ASN A C 1
ATOM 830 O O . ASN A 1 103 ? 12.994 20.481 49.609 1.00 50.94 103 ASN A O 1
ATOM 834 N N . GLY A 1 104 ? 13.441 22.635 49.095 1.00 52.25 104 GLY A N 1
ATOM 835 C CA . GLY A 1 104 ? 14.341 22.462 47.952 1.00 52.25 104 GLY A CA 1
ATOM 836 C C . GLY A 1 104 ? 15.620 21.638 48.152 1.00 52.25 104 GLY A C 1
ATOM 837 O O . GLY A 1 104 ? 16.332 21.778 49.142 1.00 52.25 104 GLY A O 1
ATOM 838 N N . ARG A 1 105 ? 15.924 20.822 47.137 1.00 43.91 105 ARG A N 1
ATOM 839 C CA . ARG A 1 105 ? 17.250 20.625 46.521 1.00 43.91 105 ARG A CA 1
ATOM 840 C C . ARG A 1 105 ? 17.019 19.993 45.138 1.00 43.91 105 ARG A C 1
ATOM 842 O O . ARG A 1 105 ? 16.263 19.033 45.006 1.00 43.91 105 ARG A O 1
ATOM 849 N N . ASP A 1 106 ? 17.534 20.650 44.107 1.00 49.69 106 ASP A N 1
ATOM 850 C CA . ASP A 1 106 ? 16.946 20.694 42.765 1.00 49.69 106 ASP A CA 1
ATOM 851 C C . ASP A 1 106 ? 17.095 19.417 41.922 1.00 49.69 106 ASP A C 1
ATOM 853 O O . ASP A 1 106 ? 18.170 18.841 41.787 1.00 49.69 106 ASP A O 1
ATOM 857 N N . GLY A 1 107 ? 15.995 19.010 41.279 1.00 47.00 107 GLY A N 1
ATOM 858 C CA . GLY A 1 107 ? 15.978 17.938 40.283 1.00 47.00 107 GLY A CA 1
ATOM 859 C C . GLY A 1 107 ? 16.535 18.402 38.933 1.00 47.00 107 GLY A C 1
ATOM 860 O O . GLY A 1 1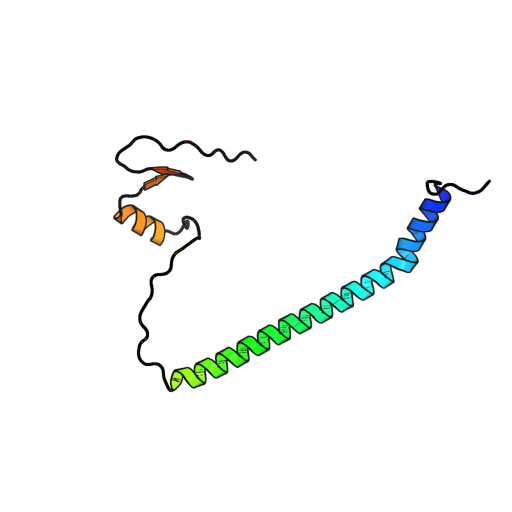07 ? 16.073 19.403 38.369 1.00 47.00 107 GLY A O 1
ATOM 861 N N . GLY A 1 108 ? 17.508 17.650 38.409 1.00 42.34 108 GLY A N 1
ATOM 862 C CA . GLY A 1 108 ? 18.241 17.886 37.158 1.00 42.34 108 GLY A CA 1
ATOM 863 C C . GLY A 1 108 ? 17.371 18.116 35.912 1.00 42.34 108 GLY A C 1
ATOM 864 O O . GLY A 1 108 ? 16.223 17.689 35.807 1.00 42.34 108 GLY A O 1
ATOM 865 N N . LEU A 1 109 ? 17.893 18.926 34.988 1.00 41.94 109 LEU A N 1
ATOM 866 C CA . LEU A 1 109 ? 17.237 19.474 33.794 1.00 41.94 109 LEU A CA 1
ATOM 867 C C . LEU A 1 109 ? 17.245 18.472 32.630 1.00 41.94 109 LEU A C 1
ATOM 869 O O . LEU A 1 109 ? 18.278 18.255 32.017 1.00 41.94 109 LEU A O 1
ATOM 873 N N . ILE A 1 110 ? 16.090 17.875 32.308 1.00 50.03 110 ILE A N 1
ATOM 874 C CA . ILE A 1 110 ? 15.937 17.044 31.103 1.00 50.03 110 ILE A CA 1
ATOM 875 C C . ILE A 1 110 ? 15.724 17.981 29.903 1.00 50.03 110 ILE A C 1
ATOM 877 O O . ILE A 1 110 ? 14.629 18.514 29.701 1.00 50.03 110 ILE A O 1
ATOM 881 N N . HIS A 1 111 ? 16.793 18.227 29.143 1.00 33.62 111 HIS A N 1
ATOM 882 C CA . HIS A 1 111 ? 16.764 18.975 27.886 1.00 33.62 111 HIS A CA 1
ATOM 883 C C . HIS A 1 111 ? 16.139 18.128 26.771 1.00 33.62 111 HIS A C 1
ATOM 885 O O . HIS A 1 111 ? 16.642 17.059 26.447 1.00 33.62 111 HIS A O 1
ATOM 891 N N . TYR A 1 112 ? 15.088 18.639 26.130 1.00 43.09 112 TYR A N 1
ATOM 892 C CA . TYR A 1 112 ? 14.633 18.130 24.836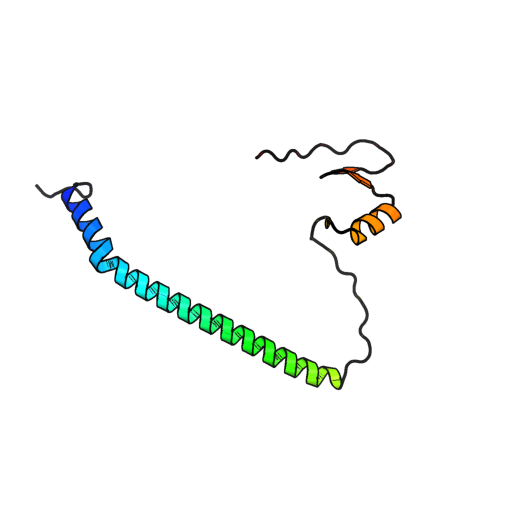 1.00 43.09 112 TYR A CA 1
ATOM 893 C C . TYR A 1 112 ? 15.271 18.990 23.737 1.00 43.09 112 TYR A C 1
ATOM 895 O O . TYR A 1 112 ? 14.866 20.140 23.554 1.00 43.09 112 TYR A O 1
ATOM 903 N N . ARG A 1 113 ? 16.292 18.458 23.049 1.00 38.41 113 ARG A N 1
ATOM 904 C CA . ARG A 1 113 ? 16.791 19.006 21.775 1.00 38.41 113 ARG A CA 1
ATOM 905 C C . ARG A 1 113 ? 15.810 18.630 20.657 1.00 38.41 113 ARG A C 1
ATOM 907 O O . ARG A 1 113 ? 15.311 17.507 20.649 1.00 38.41 113 ARG A O 1
ATOM 914 N N . ARG A 1 114 ? 15.512 19.598 19.785 1.00 36.72 114 ARG A N 1
ATOM 915 C CA . ARG A 1 114 ? 14.902 19.367 18.467 1.00 36.72 114 ARG A CA 1
ATOM 916 C C . ARG A 1 114 ? 15.941 18.800 17.516 1.00 36.72 114 ARG A C 1
ATOM 918 O O . ARG A 1 114 ? 17.122 19.177 17.693 1.00 36.72 114 ARG A O 1
#

Sequence (114 aa):
MAKSLRSKSKRRFRAIKRQSVFAPVENARLDRLVAKGAEDINTQIIRQQLQKEETEETKETSAGMEVDIPKISTSGPRNSRHYKRKLKQKGIIVRGKKVIRKNGRDGGLIHYRR

pLDDT: mean 75.81, std 19.76, range [33.62, 98.19]

Organism: NCBI:txid1348612